Protein AF-A0A3D4JJ01-F1 (afdb_monomer_lite)

Foldseek 3Di:
DVLVVLLVVQVVVQKDFLVVVCVVVVPDSVVSVVSLVVCVVVQQKDFDDALPDDGRMIGGNVDPPPRDDD

Structure (mmCIF, N/CA/C/O backbone):
data_AF-A0A3D4JJ01-F1
#
_entry.id   AF-A0A3D4JJ01-F1
#
loop_
_atom_site.group_PDB
_atom_site.id
_atom_site.type_symbol
_atom_site.label_atom_id
_atom_site.label_alt_id
_atom_site.label_comp_id
_atom_site.label_asym_id
_atom_site.label_entity_id
_atom_site.label_seq_id
_atom_site.pdbx_PDB_ins_code
_atom_site.Cartn_x
_atom_site.Cartn_y
_atom_site.Cartn_z
_atom_site.occupancy
_atom_site.B_iso_or_equiv
_atom_site.auth_seq_id
_atom_site.auth_comp_id
_atom_site.auth_asym_id
_atom_site.auth_atom_id
_atom_site.pdbx_PDB_model_num
ATOM 1 N N . GLU A 1 1 ? -12.368 13.622 6.662 1.00 64.31 1 GLU A N 1
ATOM 2 C CA . GLU A 1 1 ? -12.067 14.301 5.384 1.00 64.31 1 GLU A CA 1
ATOM 3 C C . GLU A 1 1 ? -10.720 13.874 4.794 1.00 64.31 1 GLU A C 1
ATOM 5 O O . GLU A 1 1 ? -10.713 13.240 3.750 1.00 64.31 1 GLU A O 1
ATOM 10 N N . VAL A 1 2 ? -9.616 14.085 5.519 1.00 75.81 2 VAL A N 1
ATOM 11 C CA . VAL A 1 2 ? -8.229 13.659 5.206 1.00 75.81 2 VAL A CA 1
ATOM 12 C C . VAL A 1 2 ? -8.127 12.243 4.607 1.00 75.81 2 VAL A C 1
ATOM 14 O O . VAL A 1 2 ? -7.520 12.033 3.562 1.00 75.81 2 VAL A O 1
ATOM 17 N N . PHE A 1 3 ? -8.808 11.273 5.226 1.00 81.88 3 PHE A N 1
ATOM 18 C CA . PHE A 1 3 ? -8.819 9.867 4.802 1.00 81.88 3 PHE A CA 1
ATOM 19 C C . PHE A 1 3 ? -9.359 9.647 3.378 1.00 81.88 3 PHE A C 1
ATOM 21 O O . PHE A 1 3 ? -8.855 8.808 2.636 1.00 81.88 3 PHE A O 1
ATOM 28 N N . TYR A 1 4 ? -10.387 10.407 2.994 1.00 87.00 4 TYR A N 1
ATOM 29 C CA . TYR A 1 4 ? -11.015 10.295 1.679 1.00 87.00 4 TYR A CA 1
ATOM 30 C C . TYR A 1 4 ? -10.136 10.910 0.587 1.00 87.00 4 TYR A C 1
ATOM 32 O O . TYR A 1 4 ? -10.027 10.347 -0.497 1.00 87.00 4 TYR A O 1
ATOM 40 N N . GLN A 1 5 ? -9.464 12.024 0.890 1.00 90.69 5 GLN A N 1
ATOM 41 C CA . GLN A 1 5 ? -8.585 12.705 -0.062 1.00 90.69 5 GLN A CA 1
ATOM 42 C C . GLN A 1 5 ? -7.380 11.833 -0.449 1.00 90.69 5 GLN A C 1
ATOM 44 O O . GLN A 1 5 ? -7.074 11.704 -1.632 1.00 90.69 5 GLN A O 1
ATOM 49 N N . VAL A 1 6 ? -6.750 11.163 0.526 1.00 92.06 6 VAL A N 1
ATOM 50 C CA . VAL A 1 6 ? -5.639 10.229 0.257 1.00 92.06 6 VAL A CA 1
ATOM 51 C C . VAL A 1 6 ? -6.118 9.032 -0.554 1.00 92.06 6 VAL A C 1
ATOM 53 O O . VAL A 1 6 ? -5.477 8.665 -1.533 1.00 92.06 6 VAL A O 1
ATOM 56 N N . LYS A 1 7 ? -7.269 8.449 -0.197 1.00 91.88 7 LYS A N 1
ATOM 57 C CA . LYS A 1 7 ? -7.848 7.341 -0.966 1.00 91.88 7 LYS A CA 1
ATOM 58 C C . LYS A 1 7 ? -8.089 7.744 -2.425 1.00 91.88 7 LYS A C 1
ATOM 60 O O . LYS A 1 7 ? -7.648 7.031 -3.315 1.00 91.88 7 LYS A O 1
ATOM 65 N N . LEU A 1 8 ? -8.742 8.883 -2.657 1.00 92.62 8 LEU A N 1
ATOM 66 C CA . LEU A 1 8 ? -9.045 9.368 -4.004 1.00 92.62 8 LEU A CA 1
ATOM 67 C C . LEU A 1 8 ? -7.769 9.603 -4.820 1.00 92.62 8 LEU A C 1
ATOM 69 O O . LEU A 1 8 ? -7.719 9.260 -5.996 1.00 92.62 8 LEU A O 1
ATOM 73 N N . TYR A 1 9 ? -6.725 10.148 -4.196 1.00 93.62 9 TYR A N 1
ATOM 74 C CA . TYR A 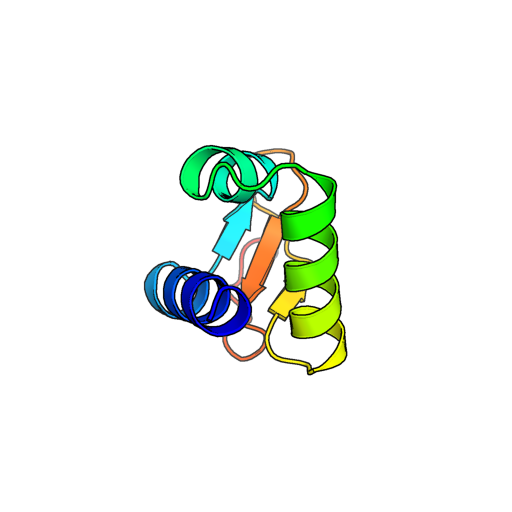1 9 ? -5.426 10.322 -4.841 1.00 93.62 9 TYR A CA 1
ATOM 75 C C . TYR A 1 9 ? -4.843 8.994 -5.347 1.00 93.62 9 TYR A C 1
ATOM 77 O O . TYR A 1 9 ? -4.461 8.894 -6.514 1.00 93.62 9 TYR A O 1
ATOM 85 N N . PHE A 1 10 ? -4.848 7.953 -4.510 1.00 92.75 10 PHE A N 1
ATOM 86 C CA . PHE A 1 10 ? -4.403 6.621 -4.925 1.00 92.75 10 PHE A CA 1
ATOM 87 C C . PHE A 1 10 ? -5.348 5.964 -5.938 1.00 92.75 10 PHE A C 1
ATOM 89 O O . PHE A 1 10 ? -4.865 5.291 -6.841 1.00 92.75 10 PHE A O 1
ATOM 96 N N . ASP A 1 11 ? -6.663 6.186 -5.852 1.00 91.25 11 ASP A N 1
ATOM 97 C CA . ASP A 1 11 ? -7.607 5.700 -6.868 1.00 91.25 11 ASP A CA 1
ATOM 98 C C . ASP A 1 11 ? -7.307 6.299 -8.259 1.00 91.25 11 ASP A C 1
ATOM 100 O O . ASP A 1 11 ? -7.530 5.634 -9.268 1.00 91.25 11 ASP A O 1
ATOM 104 N N . MET A 1 12 ? -6.795 7.537 -8.325 1.00 90.69 12 MET A N 1
ATOM 105 C CA . MET A 1 12 ? -6.447 8.211 -9.584 1.00 90.69 12 MET A CA 1
ATOM 106 C C . MET A 1 12 ? -5.090 7.776 -10.152 1.00 90.69 12 MET A C 1
ATOM 108 O O . MET A 1 12 ? -4.961 7.632 -11.366 1.00 90.69 12 MET A O 1
ATOM 112 N N . LEU A 1 13 ? -4.073 7.598 -9.303 1.00 89.81 13 LEU A N 1
ATOM 113 C CA . LEU A 1 13 ? -2.698 7.312 -9.747 1.00 89.81 13 LEU A CA 1
ATOM 114 C C . LEU A 1 13 ? -2.317 5.830 -9.702 1.00 89.81 13 LEU A C 1
ATOM 116 O O . LEU A 1 13 ? -1.325 5.421 -10.301 1.00 89.81 13 LEU A O 1
ATOM 120 N N . GLY A 1 14 ? -3.065 5.017 -8.964 1.00 91.00 14 GLY A N 1
ATOM 121 C CA . GLY A 1 14 ? -2.758 3.615 -8.704 1.00 91.00 14 GLY A CA 1
ATOM 122 C C . GLY A 1 14 ? -1.686 3.412 -7.630 1.00 91.00 14 GLY A C 1
ATOM 123 O O . GLY A 1 14 ? -1.904 2.621 -6.714 1.00 91.00 14 GLY A O 1
ATOM 124 N N . ALA A 1 15 ? -0.556 4.120 -7.705 1.00 92.06 15 ALA A N 1
ATOM 125 C CA . ALA A 1 15 ? 0.536 4.025 -6.734 1.00 92.06 15 ALA A CA 1
ATOM 126 C C . ALA A 1 15 ? 1.338 5.331 -6.617 1.00 92.06 15 ALA A C 1
ATOM 128 O O . ALA A 1 15 ? 1.384 6.123 -7.557 1.00 92.06 15 ALA A O 1
ATOM 129 N N . ALA A 1 16 ? 1.981 5.539 -5.467 1.00 93.62 16 ALA A N 1
ATOM 130 C CA . ALA A 1 16 ? 2.862 6.677 -5.211 1.00 93.62 16 ALA A CA 1
ATOM 131 C C . ALA A 1 16 ? 3.887 6.375 -4.103 1.00 93.62 16 ALA A C 1
ATOM 133 O O . ALA A 1 16 ? 3.628 5.574 -3.201 1.00 93.62 16 ALA A O 1
ATOM 134 N N . ASP A 1 17 ? 5.031 7.063 -4.148 1.00 94.12 17 ASP A N 1
ATOM 135 C CA . ASP A 1 17 ? 5.999 7.107 -3.048 1.00 94.12 17 ASP A CA 1
ATOM 136 C C . ASP A 1 17 ? 5.481 8.005 -1.911 1.00 94.12 17 ASP A C 1
ATOM 138 O O . ASP A 1 17 ? 4.972 9.110 -2.131 1.00 94.12 17 ASP A O 1
ATOM 142 N N . LEU A 1 18 ? 5.633 7.548 -0.669 1.00 93.12 18 LEU A N 1
ATOM 143 C CA . LEU A 1 18 ? 5.127 8.243 0.516 1.00 93.12 18 LEU A CA 1
ATOM 144 C C . LEU A 1 18 ? 5.722 9.644 0.728 1.00 93.12 18 LEU A C 1
ATOM 146 O O . LEU A 1 18 ? 5.063 10.487 1.343 1.00 93.12 18 LEU A O 1
ATOM 150 N N . ARG A 1 19 ? 6.927 9.936 0.219 1.00 92.94 19 ARG A N 1
ATOM 151 C CA . ARG A 1 19 ? 7.510 11.287 0.286 1.00 92.94 19 ARG A CA 1
ATOM 152 C C . ARG A 1 19 ? 6.743 12.253 -0.607 1.00 92.94 19 ARG A C 1
ATOM 154 O O . ARG A 1 19 ? 6.469 13.369 -0.169 1.00 92.94 19 ARG A O 1
ATOM 161 N N . GLU A 1 20 ? 6.355 11.823 -1.805 1.00 91.62 20 GLU A N 1
ATOM 162 C CA . GLU A 1 20 ? 5.552 12.632 -2.731 1.00 91.62 20 GLU A CA 1
ATOM 163 C C . GLU A 1 20 ? 4.141 12.856 -2.183 1.00 91.62 20 GLU A C 1
ATOM 165 O O . GLU A 1 20 ? 3.651 13.984 -2.192 1.00 91.62 20 GLU A O 1
ATOM 170 N N . VAL A 1 21 ? 3.531 11.824 -1.588 1.00 93.38 21 VAL A N 1
ATOM 171 C CA . VAL A 1 21 ? 2.252 11.959 -0.868 1.00 93.38 21 VAL A CA 1
ATOM 172 C C . VAL A 1 21 ? 2.381 12.999 0.250 1.00 93.38 21 VAL A C 1
ATOM 174 O O . VAL A 1 21 ? 1.567 13.916 0.356 1.00 93.38 21 VAL A O 1
ATOM 177 N N . ASN A 1 22 ? 3.429 12.901 1.072 1.00 93.56 22 ASN A N 1
ATOM 178 C CA . ASN A 1 22 ? 3.649 13.832 2.176 1.00 93.56 22 ASN A CA 1
ATOM 179 C C . ASN A 1 22 ? 3.874 15.275 1.693 1.00 93.56 22 ASN A C 1
ATOM 181 O O . ASN A 1 22 ? 3.342 16.216 2.282 1.00 93.56 22 ASN A O 1
ATOM 185 N N . LYS A 1 23 ? 4.614 15.447 0.595 1.00 93.25 23 LYS A N 1
ATOM 186 C CA . LYS A 1 23 ? 4.861 16.745 -0.040 1.00 93.25 23 LYS A CA 1
ATOM 187 C C . LYS A 1 23 ? 3.588 17.355 -0.629 1.00 93.25 23 LYS A C 1
ATOM 189 O O . LYS A 1 23 ? 3.377 18.552 -0.472 1.00 93.25 23 LYS A O 1
ATOM 194 N N . LEU A 1 24 ? 2.751 16.546 -1.278 1.00 92.69 24 LEU A N 1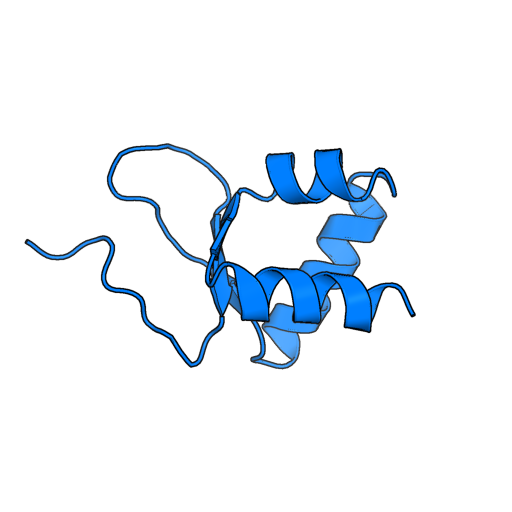
ATOM 195 C CA . LEU A 1 24 ? 1.508 16.992 -1.904 1.00 92.69 24 LEU A CA 1
ATOM 196 C C . LEU A 1 24 ? 0.494 17.488 -0.871 1.00 92.69 24 LEU A C 1
ATOM 198 O O . LEU A 1 24 ? -0.090 18.555 -1.039 1.00 92.69 24 LEU A O 1
ATOM 202 N N . PHE A 1 25 ? 0.270 16.702 0.183 1.00 91.44 25 PHE A N 1
ATOM 203 C CA . PHE A 1 25 ? -0.762 17.008 1.170 1.00 91.44 25 PHE A CA 1
ATOM 204 C C . PHE A 1 25 ? -0.296 18.015 2.227 1.00 91.44 25 PHE A C 1
ATOM 206 O O . PHE A 1 25 ? -1.115 18.753 2.766 1.00 91.44 25 PHE A O 1
ATOM 213 N N . GLY A 1 26 ? 1.003 18.065 2.541 1.00 92.25 26 GLY A N 1
ATOM 214 C CA . GLY A 1 26 ? 1.563 19.062 3.460 1.00 92.25 26 GLY A CA 1
ATOM 215 C C . GLY A 1 26 ? 1.094 18.937 4.917 1.00 92.25 26 GLY A C 1
ATOM 216 O O . GLY A 1 26 ? 1.304 19.851 5.707 1.00 92.25 26 GLY A O 1
ATOM 217 N N . TRP A 1 27 ? 0.473 17.818 5.305 1.00 91.56 27 TRP A N 1
ATOM 218 C CA . TRP A 1 27 ? -0.099 17.616 6.649 1.00 91.56 27 TRP A CA 1
ATOM 219 C C . TRP A 1 27 ? 0.911 17.187 7.717 1.00 91.56 27 TRP A C 1
ATOM 221 O O . TRP A 1 27 ? 0.544 16.958 8.869 1.00 91.56 27 TRP A O 1
ATOM 231 N N . GLY A 1 28 ? 2.178 17.051 7.338 1.00 89.62 28 GLY A N 1
ATOM 232 C CA . GLY A 1 28 ? 3.217 16.497 8.190 1.00 89.62 28 GLY A CA 1
ATOM 233 C C . GLY A 1 28 ? 3.268 14.969 8.136 1.00 89.62 28 GLY A C 1
ATOM 234 O O . GLY A 1 28 ? 2.261 14.270 7.994 1.00 89.62 28 GLY A O 1
ATOM 235 N N . ASN A 1 29 ? 4.487 14.452 8.288 1.00 91.06 29 ASN A N 1
ATOM 236 C CA . ASN A 1 29 ? 4.815 13.049 8.034 1.00 91.06 29 ASN A CA 1
ATOM 237 C C . ASN A 1 29 ? 3.985 12.078 8.892 1.00 91.06 29 ASN A C 1
ATOM 239 O O . ASN A 1 29 ? 3.512 11.056 8.405 1.00 91.06 29 ASN A O 1
ATOM 243 N N . GLU A 1 30 ? 3.756 12.410 10.165 1.00 93.00 30 GLU A N 1
ATOM 244 C CA . GLU A 1 30 ? 3.016 11.536 11.080 1.00 93.00 30 GLU A CA 1
ATOM 245 C C . GLU A 1 30 ? 1.541 11.380 10.681 1.00 93.00 30 GLU A C 1
ATOM 247 O O . GLU A 1 30 ? 1.004 10.272 10.718 1.00 93.00 30 GLU A O 1
ATOM 252 N N . VAL A 1 31 ? 0.892 12.466 10.252 1.00 93.62 31 VAL A N 1
ATOM 253 C CA . VAL A 1 31 ? -0.521 12.451 9.839 1.00 93.62 31 VAL A CA 1
ATOM 254 C C . VAL A 1 31 ? -0.693 11.637 8.560 1.00 93.62 31 VAL A C 1
ATOM 256 O O . VAL A 1 31 ? -1.610 10.815 8.462 1.00 93.62 31 VAL A O 1
ATOM 259 N N . VAL A 1 32 ? 0.216 11.820 7.601 1.00 93.06 32 VAL A N 1
ATOM 260 C CA . VAL A 1 32 ? 0.220 11.077 6.335 1.00 93.06 32 VAL A CA 1
ATOM 261 C C . VAL A 1 32 ? 0.453 9.591 6.592 1.00 93.06 32 VAL A C 1
ATOM 263 O O . VAL A 1 32 ? -0.364 8.773 6.167 1.00 93.06 32 VAL A O 1
ATOM 266 N N . LYS A 1 33 ? 1.477 9.234 7.379 1.00 93.06 33 LYS A N 1
ATOM 267 C CA . LYS A 1 33 ? 1.761 7.835 7.736 1.00 93.06 33 LYS A CA 1
ATOM 268 C C . LYS A 1 33 ? 0.605 7.172 8.478 1.00 93.06 33 LYS A C 1
ATOM 270 O O . LYS A 1 33 ? 0.196 6.081 8.097 1.00 93.06 33 LYS A O 1
ATOM 275 N N . LYS A 1 34 ? 0.014 7.834 9.480 1.00 95.19 34 LYS A N 1
ATOM 276 C CA . LYS A 1 34 ? -1.171 7.313 10.191 1.00 95.19 34 LYS A CA 1
ATOM 277 C C . LYS A 1 34 ? -2.349 7.075 9.244 1.00 95.19 34 LYS A C 1
ATOM 279 O O . LYS A 1 34 ? -3.038 6.064 9.362 1.00 95.19 34 LYS A O 1
ATOM 284 N N . THR A 1 35 ? -2.578 7.987 8.300 1.00 95.00 35 THR A N 1
ATOM 285 C CA . THR A 1 35 ? -3.674 7.873 7.327 1.00 95.00 35 THR A CA 1
ATOM 286 C C . THR A 1 35 ? -3.452 6.706 6.369 1.00 95.00 35 THR A C 1
ATOM 288 O O . THR A 1 35 ? -4.363 5.903 6.162 1.00 95.00 35 THR A O 1
ATOM 291 N N . VAL A 1 36 ? -2.241 6.584 5.824 1.00 94.31 36 VAL A N 1
ATOM 292 C CA . VAL A 1 36 ? -1.866 5.506 4.901 1.00 94.31 36 VAL A CA 1
ATOM 293 C C . VAL A 1 36 ? -1.877 4.148 5.602 1.00 94.31 36 VAL A C 1
ATOM 295 O O . VAL A 1 36 ? -2.493 3.222 5.082 1.00 94.31 36 VAL A O 1
ATOM 298 N N . ASN A 1 37 ? -1.325 4.038 6.814 1.00 94.56 37 ASN A N 1
ATOM 299 C CA . ASN A 1 37 ? -1.373 2.802 7.605 1.00 94.56 37 ASN A CA 1
ATOM 300 C C . ASN A 1 37 ? -2.807 2.334 7.837 1.00 94.56 37 ASN A C 1
ATOM 302 O O . ASN A 1 37 ? -3.130 1.183 7.571 1.00 94.56 37 ASN A O 1
ATOM 306 N N . ARG A 1 38 ? -3.705 3.245 8.220 1.00 95.00 38 ARG A N 1
ATOM 307 C CA . ARG A 1 38 ? -5.118 2.908 8.406 1.00 95.00 38 ARG A CA 1
ATOM 308 C C . ARG A 1 38 ? -5.808 2.498 7.096 1.00 95.00 38 ARG A C 1
ATOM 310 O O . ARG A 1 38 ? -6.718 1.673 7.109 1.00 95.00 38 ARG A O 1
ATOM 317 N N . LEU A 1 39 ? -5.410 3.058 5.951 1.00 93.56 39 LEU A N 1
ATOM 318 C CA . LEU A 1 39 ? -5.891 2.606 4.638 1.00 93.56 39 LEU A CA 1
ATOM 319 C C . LEU A 1 39 ? -5.371 1.203 4.288 1.00 93.56 39 LEU A C 1
ATOM 321 O O . LEU A 1 39 ? -6.122 0.424 3.700 1.00 93.56 39 LEU A O 1
ATOM 325 N N . MET A 1 40 ? -4.136 0.870 4.670 1.00 92.81 40 MET A N 1
ATOM 326 C CA . MET A 1 40 ? -3.568 -0.471 4.504 1.00 92.81 40 MET A CA 1
ATOM 327 C C . MET A 1 40 ? -4.244 -1.502 5.412 1.00 92.81 40 MET A C 1
ATOM 329 O O . MET A 1 40 ? -4.656 -2.554 4.935 1.00 92.81 40 MET A O 1
ATOM 333 N N . GLU A 1 41 ? -4.456 -1.175 6.689 1.00 94.12 41 GLU A N 1
ATOM 334 C CA . GLU A 1 41 ? -5.195 -2.015 7.646 1.00 94.12 41 GLU A CA 1
ATOM 335 C C . GLU A 1 41 ? -6.620 -2.322 7.158 1.00 94.12 41 GLU A C 1
ATOM 337 O O . GLU A 1 41 ? -7.120 -3.431 7.321 1.00 94.12 41 GLU A O 1
ATOM 342 N N . ASN A 1 42 ? -7.256 -1.359 6.483 1.00 91.69 42 ASN A N 1
ATOM 343 C CA . ASN A 1 42 ? -8.578 -1.522 5.873 1.00 91.69 42 ASN A CA 1
ATOM 344 C C . ASN A 1 42 ? -8.547 -2.214 4.492 1.00 91.69 42 ASN A C 1
ATOM 346 O O . ASN A 1 42 ? -9.567 -2.230 3.792 1.00 91.69 42 ASN A O 1
ATOM 350 N N . GLY A 1 43 ? -7.385 -2.714 4.057 1.00 90.25 43 GLY A N 1
ATOM 351 C CA . GLY A 1 43 ? -7.186 -3.401 2.779 1.00 90.25 43 GLY A CA 1
ATOM 352 C C . GLY A 1 43 ? -7.393 -2.521 1.543 1.00 90.25 43 GLY A C 1
ATOM 353 O O . GLY A 1 43 ? -7.628 -3.039 0.453 1.00 90.25 43 GLY A O 1
ATOM 354 N N . LYS A 1 44 ? -7.380 -1.190 1.692 1.00 91.38 44 LYS A N 1
ATOM 355 C CA . LYS A 1 44 ? -7.545 -0.250 0.568 1.00 91.38 44 LYS A CA 1
ATOM 356 C C . LYS A 1 44 ? -6.230 -0.002 -0.157 1.00 91.38 44 LYS A C 1
ATOM 358 O O . LYS A 1 44 ? -6.234 0.149 -1.376 1.00 91.38 44 LYS A O 1
ATOM 363 N N . LEU A 1 45 ? -5.134 0.016 0.592 1.00 93.19 45 LEU A N 1
ATOM 364 C CA . LEU A 1 45 ? -3.784 0.172 0.072 1.00 93.19 45 LEU A CA 1
ATOM 365 C C . LEU A 1 45 ? -2.916 -1.029 0.450 1.00 93.19 45 LEU A C 1
ATOM 367 O O . LEU A 1 45 ? -3.214 -1.741 1.406 1.00 93.19 45 LEU A O 1
ATOM 371 N N . VAL A 1 46 ? -1.836 -1.231 -0.291 1.00 93.00 46 VAL A N 1
ATOM 372 C CA . VAL A 1 46 ? -0.808 -2.241 -0.038 1.00 93.00 46 VAL A CA 1
ATOM 373 C C . VAL A 1 46 ? 0.570 -1.633 -0.261 1.00 93.00 46 VAL A C 1
ATOM 375 O O . VAL A 1 46 ? 0.715 -0.668 -1.016 1.00 93.00 46 VAL A O 1
ATOM 378 N N . MET A 1 47 ? 1.584 -2.218 0.374 1.00 92.38 47 MET A N 1
ATOM 379 C CA . MET A 1 47 ? 2.971 -1.919 0.031 1.00 92.38 47 MET A CA 1
ATOM 380 C C . MET A 1 47 ? 3.239 -2.320 -1.419 1.00 92.38 47 MET A C 1
ATOM 382 O O . MET A 1 47 ? 2.760 -3.355 -1.889 1.00 92.38 47 MET A O 1
ATOM 386 N N . ALA A 1 48 ? 4.009 -1.493 -2.110 1.00 89.56 48 ALA A N 1
ATOM 387 C CA . ALA A 1 48 ? 4.403 -1.697 -3.491 1.00 89.56 48 ALA A CA 1
ATOM 388 C C . ALA A 1 48 ? 5.914 -1.493 -3.648 1.00 89.56 48 ALA A C 1
ATOM 390 O O . ALA A 1 48 ? 6.595 -1.008 -2.747 1.00 89.56 48 ALA A O 1
ATOM 391 N N . GLU A 1 49 ? 6.421 -1.847 -4.822 1.00 86.06 49 GLU A N 1
ATOM 392 C CA . GLU A 1 49 ? 7.778 -1.542 -5.261 1.00 86.06 49 GLU A CA 1
ATOM 393 C C . GLU A 1 49 ? 7.704 -0.888 -6.639 1.00 86.06 49 GLU A C 1
ATOM 395 O O . GLU A 1 49 ? 6.820 -1.204 -7.441 1.00 86.06 49 GLU A O 1
ATOM 400 N N . HIS A 1 50 ? 8.633 0.023 -6.918 1.00 84.31 50 HIS A N 1
ATOM 401 C CA . HIS A 1 50 ? 8.780 0.623 -8.237 1.00 84.31 50 HIS A CA 1
ATOM 402 C C . HIS A 1 50 ? 9.992 0.006 -8.946 1.00 84.31 50 HIS A C 1
ATOM 404 O O . HIS A 1 50 ? 11.057 -0.106 -8.339 1.00 84.31 50 HIS A O 1
ATOM 410 N N . PRO A 1 51 ? 9.896 -0.356 -10.240 1.00 84.00 51 PRO A N 1
ATOM 411 C CA . PRO A 1 51 ? 10.913 -1.177 -10.905 1.00 84.00 51 PRO A CA 1
ATOM 412 C C . PRO A 1 51 ? 12.243 -0.445 -11.113 1.00 84.00 51 PRO A C 1
ATOM 414 O O . PRO A 1 51 ? 13.249 -1.063 -11.449 1.00 84.00 51 PRO A O 1
ATOM 417 N N . LYS A 1 52 ? 12.233 0.888 -11.002 1.00 88.12 52 LYS A N 1
ATOM 418 C CA . LYS A 1 52 ? 13.371 1.758 -11.328 1.00 88.12 52 LYS A CA 1
ATOM 419 C C . LYS A 1 52 ? 13.735 2.743 -10.225 1.00 88.12 52 LYS A C 1
ATOM 421 O O . LYS A 1 52 ? 14.782 3.371 -10.316 1.00 88.12 52 LYS A O 1
ATOM 426 N N . GLU A 1 53 ? 12.877 2.915 -9.222 1.00 88.50 53 GLU A N 1
ATOM 427 C CA . GLU A 1 53 ? 13.058 3.956 -8.208 1.00 88.50 53 GLU A CA 1
ATOM 428 C C . GLU A 1 53 ? 12.956 3.351 -6.818 1.00 88.50 53 GLU A C 1
ATOM 430 O O . GLU A 1 53 ? 12.034 2.596 -6.522 1.00 88.50 53 GLU A O 1
ATOM 435 N N . SER A 1 54 ? 13.905 3.701 -5.955 1.00 89.69 54 SER A N 1
ATOM 436 C CA . SER A 1 54 ? 13.867 3.316 -4.551 1.00 89.69 54 SER A CA 1
ATOM 437 C C . SER A 1 54 ? 12.944 4.245 -3.765 1.00 89.69 54 SER A C 1
ATOM 439 O O . SER A 1 54 ? 12.862 5.451 -4.023 1.00 89.69 54 SER A O 1
ATOM 441 N N . GLY A 1 55 ? 12.247 3.689 -2.779 1.00 90.81 55 GLY A N 1
ATOM 442 C CA . GLY A 1 55 ? 11.268 4.457 -2.027 1.00 90.81 55 GLY A CA 1
ATOM 443 C C . GLY A 1 55 ? 10.335 3.608 -1.185 1.00 90.81 55 GLY A C 1
ATOM 444 O O . GLY A 1 55 ? 10.349 2.381 -1.264 1.00 90.81 55 GLY A O 1
ATOM 445 N N . GLU A 1 56 ? 9.512 4.288 -0.394 1.00 92.69 56 GLU A N 1
ATOM 446 C CA . GLU A 1 56 ? 8.434 3.664 0.374 1.00 92.69 56 GLU A CA 1
ATOM 447 C C . GLU A 1 56 ? 7.156 3.792 -0.460 1.00 92.69 56 GLU A C 1
ATOM 449 O O . GLU A 1 56 ? 6.425 4.782 -0.372 1.00 92.69 56 GLU A O 1
ATOM 454 N N . TRP A 1 57 ? 6.955 2.827 -1.357 1.00 93.81 57 TRP A N 1
ATOM 455 C CA . TRP A 1 57 ? 5.864 2.848 -2.324 1.00 93.81 57 TRP A CA 1
ATOM 456 C C . TRP A 1 57 ? 4.610 2.193 -1.760 1.00 93.81 57 TRP A C 1
ATOM 458 O O . TRP A 1 57 ? 4.653 1.134 -1.131 1.00 93.81 57 TRP A O 1
ATOM 468 N N . VAL A 1 58 ? 3.475 2.828 -2.032 1.00 93.62 58 VAL A N 1
ATOM 469 C CA . VAL A 1 58 ? 2.150 2.357 -1.634 1.00 93.62 58 VAL A CA 1
ATOM 470 C C . VAL A 1 58 ? 1.230 2.420 -2.849 1.00 93.62 58 VAL A C 1
ATOM 472 O O . VAL A 1 58 ? 1.323 3.348 -3.653 1.00 93.62 58 VAL A O 1
ATOM 475 N N . GLY A 1 59 ? 0.346 1.439 -3.008 1.00 92.44 59 GLY A N 1
ATOM 476 C CA . GLY A 1 59 ? -0.603 1.391 -4.121 1.00 92.44 59 GLY A CA 1
ATOM 477 C C . GLY A 1 59 ? -1.946 0.778 -3.750 1.00 92.44 59 GLY A C 1
ATOM 478 O O . GLY A 1 59 ? -2.125 0.270 -2.646 1.00 92.44 59 GLY A O 1
ATOM 479 N N . ILE A 1 60 ? -2.914 0.849 -4.662 1.00 91.75 60 ILE A N 1
ATOM 480 C CA . ILE A 1 60 ? -4.256 0.289 -4.462 1.00 91.75 60 ILE A CA 1
ATOM 481 C C . ILE A 1 60 ? -4.225 -1.246 -4.485 1.00 91.75 60 ILE A C 1
ATOM 483 O O . ILE A 1 60 ? -3.737 -1.861 -5.429 1.00 91.75 60 ILE A O 1
ATOM 487 N N . GLY A 1 61 ? -4.783 -1.884 -3.452 1.00 78.25 61 GLY A N 1
ATOM 488 C CA . GLY A 1 61 ? -4.682 -3.342 -3.275 1.00 78.25 61 GLY A CA 1
ATOM 489 C C . GLY A 1 61 ? -5.379 -4.178 -4.357 1.00 78.25 61 GLY A C 1
ATOM 490 O O . GLY A 1 61 ? -4.972 -5.303 -4.627 1.00 78.25 61 GLY A O 1
ATOM 491 N N . SER A 1 62 ? -6.411 -3.628 -5.005 1.00 68.19 62 SER A N 1
ATOM 492 C CA . SER A 1 62 ? -7.133 -4.281 -6.110 1.00 68.19 62 SER A CA 1
ATOM 493 C C . SER A 1 62 ? -6.379 -4.243 -7.434 1.00 68.19 62 SER A C 1
ATOM 495 O O . SER A 1 62 ? -6.678 -5.023 -8.336 1.00 68.19 62 SER A O 1
ATOM 497 N N . THR A 1 63 ? -5.419 -3.333 -7.559 1.00 54.44 63 THR A N 1
ATOM 498 C CA . THR A 1 63 ? -4.585 -3.215 -8.742 1.00 54.44 63 THR A CA 1
ATOM 499 C C . THR A 1 63 ? -3.209 -3.664 -8.316 1.00 54.44 63 THR A C 1
ATOM 501 O O . THR A 1 63 ? -2.340 -2.861 -7.995 1.00 54.44 63 THR A O 1
ATOM 504 N N . ILE A 1 64 ? -3.013 -4.981 -8.299 1.00 51.72 64 ILE A N 1
ATOM 505 C CA . ILE A 1 64 ? -1.674 -5.559 -8.384 1.00 51.72 64 ILE A CA 1
ATOM 506 C C . ILE A 1 64 ? -1.116 -5.090 -9.736 1.00 51.72 64 ILE A C 1
ATOM 508 O O . ILE A 1 64 ? -1.231 -5.775 -10.752 1.00 51.72 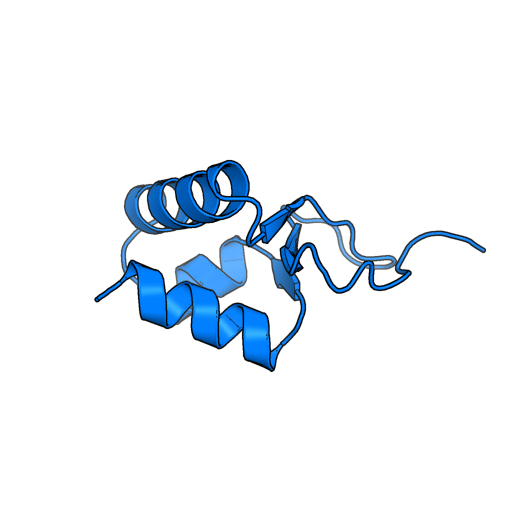64 ILE A O 1
ATOM 512 N N . VAL A 1 65 ? -0.604 -3.858 -9.786 1.00 48.34 65 VAL A N 1
ATOM 513 C CA . VAL A 1 65 ? 0.133 -3.370 -10.939 1.00 48.34 65 VAL A CA 1
ATOM 514 C C . VAL A 1 65 ? 1.478 -4.059 -10.853 1.00 48.34 65 VAL A C 1
ATOM 516 O O . VAL A 1 65 ? 2.302 -3.782 -9.985 1.00 48.34 65 VAL A O 1
ATOM 519 N N . TYR A 1 66 ? 1.637 -5.030 -11.742 1.00 47.62 66 TYR A N 1
ATOM 520 C CA . TYR A 1 66 ? 2.885 -5.678 -12.086 1.00 47.62 66 TYR A CA 1
ATOM 521 C C . TYR A 1 66 ? 3.990 -4.635 -12.281 1.00 47.62 66 TYR A C 1
ATOM 523 O O . TYR A 1 66 ? 4.108 -4.036 -13.345 1.00 47.62 66 TYR A O 1
ATOM 531 N N . TYR A 1 67 ? 4.828 -4.459 -11.268 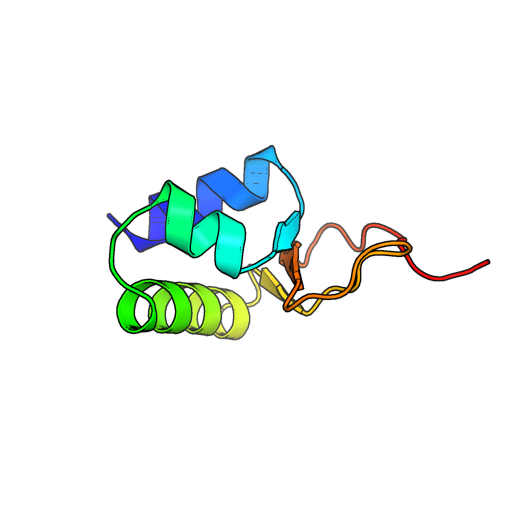1.00 50.75 67 TYR A N 1
ATOM 532 C CA . TYR A 1 67 ? 6.018 -3.614 -11.338 1.00 50.75 67 TYR A CA 1
ATOM 533 C C . TYR A 1 67 ? 7.286 -4.372 -10.919 1.00 50.75 67 TYR A C 1
AT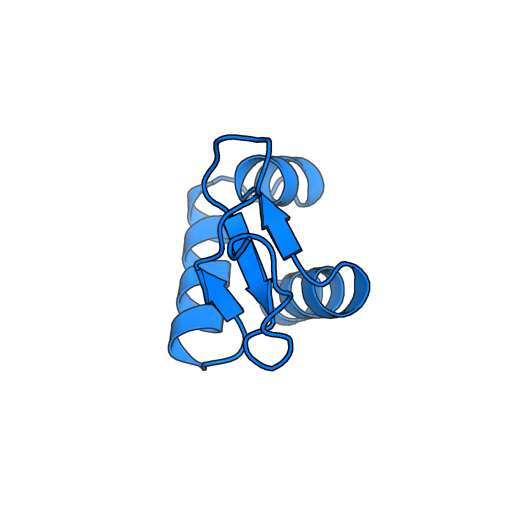OM 535 O O . TYR A 1 67 ? 8.264 -3.768 -10.502 1.00 50.75 67 TYR A O 1
ATOM 543 N N . GLY A 1 68 ? 7.295 -5.707 -11.054 1.00 40.25 68 GLY A N 1
ATOM 544 C CA . GLY A 1 68 ? 8.430 -6.504 -10.573 1.00 40.25 68 GLY A CA 1
ATOM 545 C C . GLY A 1 68 ? 8.486 -7.986 -10.952 1.00 40.25 68 GLY A C 1
ATOM 546 O O . GLY A 1 68 ? 9.066 -8.768 -10.208 1.00 40.25 68 GLY A O 1
ATOM 547 N N . ARG A 1 69 ? 7.920 -8.421 -12.087 1.00 35.97 69 ARG A N 1
ATOM 548 C CA . ARG A 1 69 ? 8.328 -9.707 -12.689 1.00 35.97 69 ARG A CA 1
ATOM 549 C C . ARG A 1 69 ? 8.453 -9.614 -14.204 1.00 35.97 69 ARG A C 1
ATOM 551 O O . ARG A 1 69 ? 7.493 -9.859 -14.933 1.00 35.97 69 ARG A O 1
ATOM 558 N N . LYS A 1 70 ? 9.673 -9.336 -14.650 1.00 34.81 70 LYS A N 1
ATOM 559 C CA . LYS A 1 70 ? 10.339 -10.124 -15.684 1.00 34.81 70 LYS A CA 1
ATOM 560 C C . LYS A 1 70 ? 11.839 -10.079 -15.452 1.00 34.81 70 LYS A C 1
ATOM 562 O O . LYS A 1 70 ? 12.324 -8.976 -15.129 1.00 34.81 70 LYS A O 1
#

Secondary structure (DSSP, 8-state):
-HHHHHHHHHHHHSEEEHHHHHHHH-S-HHHHHHHHHHHHHTTSEEEE--SS--S-EEEETT-----S--

Radius of gyration: 11.56 Å; chains: 1; bounding box: 26×29×27 Å

pLDDT: mean 85.24, std 15.45, range [34.81, 95.19]

Sequence (70 aa):
EVFYQVKLYFDMLGAADLREVNKLFGWGNEVVKKTVNRLMENGKLVMAEHPKESGEWVGIGSTIVYYGRK

=== Feature glossary ===
Legend for the data blocks above and below:

— What the protein is —

The amino-acid sequence is the protein's primary structure: the linear order of residues from the N-terminus to the C-terminus, written in one-letter code. Everything else here — the 3D coordinates, the secondary structure, the domain annotations — is ultimately a consequence of this string.

Functional annotations link the protein to curated databases. InterPro entries identify conserved domains and families by matching the sequence against member-database signatures (Pfam, PROSITE, CDD, …). Gene Ontology (GO) terms describe molecular function, biological process, and cellular component in a controlled vocabulary. CATH places the structure in a hierarchical fold classification (Class/Architecture/Topology/Homologous-superfamily). The organism is the source species.

— Where its atoms are —

Atomic coordinates in PDBx/mmCIF format — the same representation the Protein Data Bank distributes. Each line of the _atom_site loop places one backbone atom in Cartesian space (units: ångströms, origin: arbitrary).

The six renders are orthographic views along the three Cartesian axes in both directions. Representation (cartoon, sticks, or surface) and color scheme (sequence-rainbow or by-chain) vary across proteins so the training set covers all the common visualization conventions.

— Local backbone conformation —

Eight-state secondary structure (DSSP): H is the canonical α-helix, G the tighter 3₁₀-helix, I the wider π-helix; E/B are β-structure, T and S are turns and bends, and '-' is everything else. DSSP derives these from the pattern of main-chain N–H···O=C hydrogen bonds, not from the sequence.

Three-state secondary structure (P-SEA) collapses the eight DSSP classes into helix (a), strand (b), and coil (c). P-SEA assigns these from Cα geometry alone — distances and angles — without requiring backbone oxygens, so it works on any Cα trace.

φ (phi) and ψ (psi) are the two rotatable backbone dihedrals per residue: φ is the C(i-1)–N–Cα–C torsion, ψ is the N–Cα–C–N(i+1) torsion, both in degrees on (−180°, 180°]. α-helical residues cluster near (−60°, −45°); β-strand residues near (−120°, +130°). A Ramachandran plot is simply a scatter of (φ, ψ) for every residue.

— Global shape and packing —

The geometric summary reports three shape descriptors. Rg (radius of gyration) measures how spread out the Cα atoms are about their centre of mass; compact globular proteins have small Rg, elongated or unfolded ones large. Cα contacts (<8 Å, |i−j|>4) count long-range residue pairs in spatial proximity — high for tightly packed folds, near zero for rods or random coil. The bounding-box extents give the protein's footprint along x, y, z in Å.

SASA measures how much of the protein is reachable by solvent. It is computed by rolling a water-sized probe over the atomic surface and summing the exposed area (Å²). Per-residue SASA distinguishes core (buried, low SASA) from surface (exposed, high SASA) residues; total SASA is a whole-molecule size measure.

Plot images: a contact map (which residues are close in 3D, as an N×N binary image), a Ramachandran scatter (backbone torsion angles, revealing secondary-structure composition at a glance), and — for AlphaFold structures — a PAE heatmap (pairwise prediction confidence).

— Structural neighborhood —

A 3Di character summarizes, for each residue, the rel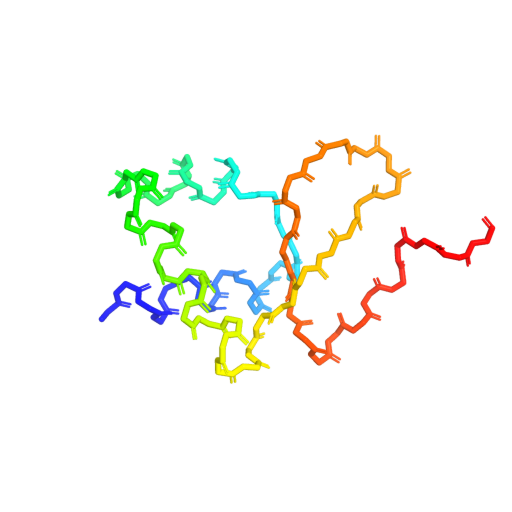ative orientation of the Cα frame of its nearest spatial neighbor. Because it encodes fold topology rather than chemistry, 3Di alignments detect remote structural similarity that sequence alignment misses.

The Foldseek neighbor list gives the closest experimentally determined structures in the PDB, ranked by structural alignment. TM-score near 1 means near-identical fold; near 0.3 means only rough topology match. This is how one finds what a novel AlphaFold prediction most resembles in the solved-structure universe.

— Confidence and disorder —

For AlphaFold models, the B-factor field carries pLDDT — the model's own estimate of local accuracy on a 0–100 scale. Regions with pLDDT<50 should be treated as essentially unmodeled; they often correspond to intrinsically disordered segments.

Crystallographic B-factors measure how much each atom's electron density is smeared out, in Å². They rise in mobile loops and surface residues and fall in the buried interior. In AlphaFold models this column is repurposed to hold pLDDT instead.

Predicted Aligned Error (PAE) is an AlphaFold confidence matrix: entry (i, j) is the expected error in the position of residue j, in ångströms, when the prediction is superimposed on the true structure at residue i. Low PAE within a block of residues means that block is internally rigid and well-predicted; high PAE between two blocks means their relative placement is uncertain even if each block individually is confident.